Protein AF-A0A3M5PJE9-F1 (afdb_monomer_lite)

Sequence (101 aa):
MQVPGNSPPRGGRAALEAANY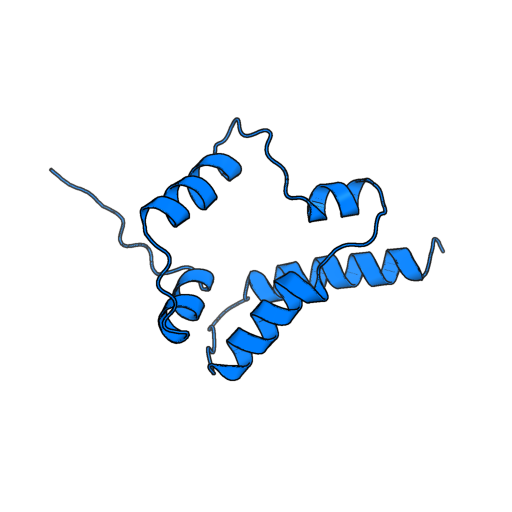PLYAKVSRRYYELPTAKASTLTASMMRDIERGAPTEVEQILGDMLVRRNALGVVSGDLSVLKFACTHVRAYEARRVRGPL

InterPro domains:
  IPR008927 6-phos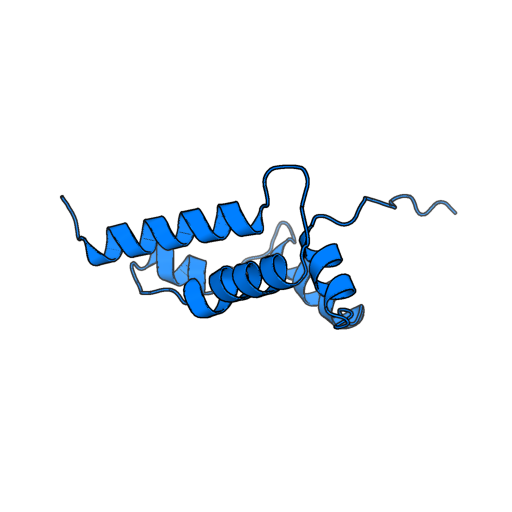phogluconate dehydrogenase-like, C-terminal domain superfamily [SSF48179] (14-93)
  IPR013328 6-phosphogluconate dehydrogenase, domain 2 [G3DSA:1.10.1040.10] (11-99)
  IPR013752 Ketopantoate reductase, C-terminal domain [PF08546] (17-73)

Organism: Pseudomonas viridiflava (NCBI:txid33069)

pLDDT: mean 77.59, std 18.77, range [32.5, 98.06]

Structure (mmCIF, N/CA/C/O backbone):
data_AF-A0A3M5PJE9-F1
#
_entry.id   AF-A0A3M5PJE9-F1
#
loop_
_atom_site.group_PDB
_atom_site.id
_atom_site.type_symbol
_atom_site.label_atom_id
_atom_site.label_alt_id
_atom_site.label_comp_id
_atom_site.label_asym_id
_atom_site.label_entity_id
_atom_site.label_seq_id
_atom_site.pdbx_PDB_ins_code
_atom_site.Cartn_x
_atom_site.Cartn_y
_atom_site.Cartn_z
_atom_site.occupancy
_atom_site.B_iso_or_equiv
_atom_site.auth_seq_id
_atom_site.auth_comp_id
_atom_site.auth_asym_id
_atom_site.auth_atom_id
_atom_site.pdbx_PDB_model_num
ATOM 1 N N . MET A 1 1 ? 39.169 3.764 -0.364 1.00 41.28 1 MET A N 1
ATOM 2 C CA . MET A 1 1 ? 37.863 4.349 0.010 1.00 41.28 1 MET A CA 1
ATOM 3 C C . MET A 1 1 ? 36.787 3.570 -0.736 1.00 41.28 1 MET A C 1
ATOM 5 O O . MET A 1 1 ? 36.563 3.817 -1.910 1.00 41.28 1 MET A O 1
ATOM 9 N N . GLN A 1 2 ? 36.246 2.528 -0.102 1.00 32.50 2 GLN A N 1
ATOM 10 C CA . GLN A 1 2 ? 35.295 1.589 -0.702 1.00 32.50 2 GLN A CA 1
ATOM 11 C C . GLN A 1 2 ? 33.871 2.085 -0.418 1.00 32.50 2 GLN A C 1
ATOM 13 O O . GLN A 1 2 ? 33.496 2.214 0.743 1.00 32.50 2 GLN A O 1
ATOM 18 N N . VAL A 1 3 ? 33.077 2.337 -1.456 1.00 42.47 3 VAL A N 1
ATOM 19 C CA . VAL A 1 3 ? 31.613 2.429 -1.351 1.00 42.47 3 VAL A CA 1
ATOM 20 C C . VAL A 1 3 ? 31.029 1.172 -1.998 1.00 42.47 3 VAL A C 1
ATOM 22 O O . VAL A 1 3 ? 30.984 1.096 -3.225 1.00 42.47 3 VAL A O 1
ATOM 25 N N . PRO A 1 4 ? 30.650 0.132 -1.233 1.00 44.19 4 PRO A N 1
ATOM 26 C CA . PRO A 1 4 ? 30.011 -1.041 -1.802 1.00 44.19 4 PRO A CA 1
ATOM 27 C C . PRO A 1 4 ? 28.492 -0.856 -1.801 1.00 44.19 4 PRO A C 1
ATOM 29 O O . PRO A 1 4 ? 27.917 -0.360 -0.834 1.00 44.19 4 PRO A O 1
ATOM 32 N N . GLY A 1 5 ? 27.833 -1.312 -2.866 1.00 35.62 5 GLY A N 1
ATOM 33 C CA . GLY A 1 5 ? 26.388 -1.531 -2.831 1.00 35.62 5 GLY A CA 1
ATOM 34 C C . GLY A 1 5 ? 25.643 -1.237 -4.123 1.00 35.62 5 GLY A C 1
ATOM 35 O O . GLY A 1 5 ? 24.608 -0.578 -4.079 1.00 35.62 5 GLY A O 1
ATOM 36 N N . ASN A 1 6 ? 26.110 -1.751 -5.263 1.00 44.72 6 ASN A N 1
ATOM 37 C CA . ASN A 1 6 ? 25.249 -1.896 -6.436 1.00 44.72 6 ASN A CA 1
ATOM 38 C C . ASN A 1 6 ? 24.271 -3.059 -6.181 1.00 44.72 6 ASN A C 1
ATOM 40 O O . ASN A 1 6 ? 24.502 -4.188 -6.606 1.00 44.72 6 ASN A O 1
ATOM 44 N N . SER A 1 7 ? 23.229 -2.813 -5.384 1.00 45.16 7 SER A N 1
ATOM 45 C CA . SER A 1 7 ? 22.093 -3.736 -5.292 1.00 45.16 7 SER A CA 1
ATOM 46 C C . SER A 1 7 ? 21.231 -3.575 -6.545 1.00 45.16 7 SER A C 1
ATOM 48 O O . SER A 1 7 ? 20.969 -2.433 -6.933 1.00 45.16 7 SER A O 1
ATOM 50 N N . PRO A 1 8 ? 20.753 -4.670 -7.165 1.00 40.06 8 PRO A N 1
ATOM 51 C CA . PRO A 1 8 ? 19.901 -4.574 -8.342 1.00 40.06 8 PRO A CA 1
ATOM 52 C C . PRO A 1 8 ? 18.628 -3.774 -8.013 1.00 40.06 8 PRO A C 1
ATOM 54 O O . PRO A 1 8 ? 18.143 -3.822 -6.873 1.00 40.06 8 PRO A O 1
ATOM 57 N N . PRO A 1 9 ? 18.073 -3.019 -8.979 1.00 44.81 9 PRO A N 1
ATOM 58 C CA . PRO A 1 9 ? 16.873 -2.232 -8.753 1.00 44.81 9 PRO A CA 1
ATOM 59 C C . PRO A 1 9 ? 15.718 -3.161 -8.371 1.00 44.81 9 PRO A C 1
ATOM 61 O O . PRO A 1 9 ? 15.181 -3.896 -9.196 1.00 44.81 9 PRO A O 1
ATOM 64 N N . ARG A 1 10 ? 15.304 -3.115 -7.098 1.00 52.47 10 ARG A N 1
ATOM 65 C CA . ARG A 1 10 ? 14.039 -3.718 -6.662 1.00 52.47 10 ARG A CA 1
ATOM 66 C C . ARG A 1 10 ? 12.924 -3.093 -7.506 1.00 52.47 10 ARG A C 1
ATOM 68 O O . ARG A 1 10 ? 12.899 -1.870 -7.663 1.00 52.47 10 ARG A O 1
ATOM 75 N N . GLY A 1 11 ? 12.041 -3.930 -8.057 1.00 50.28 11 GLY A N 1
ATOM 76 C CA . GLY A 1 11 ? 11.240 -3.689 -9.274 1.00 50.28 11 GLY A CA 1
ATOM 77 C C . GLY A 1 11 ? 10.409 -2.401 -9.405 1.00 50.28 11 GLY A C 1
ATOM 78 O O . GLY A 1 11 ? 9.862 -2.157 -10.473 1.00 50.28 11 GLY A O 1
ATOM 79 N N . GLY A 1 12 ? 10.330 -1.546 -8.381 1.00 54.59 12 GLY A N 1
ATOM 80 C CA . GLY A 1 12 ? 9.747 -0.206 -8.493 1.00 54.59 12 GLY A CA 1
ATOM 81 C C . GLY A 1 12 ? 10.595 0.778 -9.311 1.00 54.59 12 GLY A C 1
ATOM 82 O O . GLY A 1 12 ? 10.033 1.585 -10.044 1.00 54.59 12 GLY A O 1
ATOM 83 N N . ARG A 1 13 ? 11.936 0.709 -9.245 1.00 53.31 13 ARG A N 1
ATOM 84 C CA . ARG A 1 13 ? 12.812 1.634 -10.006 1.00 53.31 13 ARG A CA 1
ATOM 85 C C . ARG A 1 13 ? 12.787 1.353 -11.511 1.00 53.31 13 ARG A C 1
ATOM 87 O O . ARG A 1 13 ? 12.677 2.289 -12.294 1.00 53.31 13 ARG A O 1
ATOM 94 N N . ALA A 1 14 ? 12.781 0.074 -11.888 1.00 54.59 14 ALA A N 1
ATOM 95 C CA . ALA A 1 14 ? 12.758 -0.361 -13.285 1.00 54.59 14 ALA A CA 1
ATOM 96 C C . ALA A 1 14 ? 11.510 0.126 -14.050 1.00 54.59 14 ALA A C 1
ATOM 98 O O . ALA A 1 14 ? 11.599 0.476 -15.221 1.00 54.59 14 ALA A O 1
ATOM 99 N N . ALA A 1 15 ? 10.349 0.203 -13.387 1.00 55.50 15 ALA A N 1
ATOM 100 C CA . ALA A 1 15 ? 9.111 0.659 -14.022 1.00 55.50 15 ALA A CA 1
ATOM 101 C C . ALA A 1 15 ? 9.103 2.170 -14.334 1.00 55.50 15 ALA A C 1
ATOM 103 O O . ALA A 1 15 ? 8.499 2.589 -15.316 1.00 55.50 15 ALA A O 1
ATOM 104 N N . LEU A 1 16 ? 9.774 2.987 -13.517 1.00 57.38 16 LEU A N 1
ATOM 105 C CA . LEU A 1 16 ? 9.833 4.445 -13.686 1.00 57.38 16 LEU A CA 1
ATOM 106 C C . LEU A 1 16 ? 10.861 4.870 -14.740 1.00 57.38 16 LEU A C 1
ATOM 108 O O . LEU A 1 16 ? 10.601 5.791 -15.512 1.00 57.38 16 LEU A O 1
ATOM 112 N N . GLU A 1 17 ? 11.989 4.158 -14.815 1.00 58.03 17 GLU A N 1
ATOM 113 C CA . GLU A 1 17 ? 12.955 4.296 -15.913 1.00 58.03 17 GLU A CA 1
ATOM 114 C C . GLU A 1 17 ? 12.328 3.898 -17.255 1.00 58.03 17 GLU A C 1
ATOM 116 O O . GLU A 1 17 ? 12.440 4.649 -18.221 1.00 58.03 17 GLU A O 1
ATOM 121 N N . ALA A 1 18 ? 11.574 2.792 -17.300 1.00 57.00 18 ALA A N 1
ATOM 122 C CA . ALA A 1 18 ? 10.842 2.377 -18.500 1.00 57.00 18 ALA A CA 1
ATOM 123 C C . ALA A 1 18 ? 9.758 3.385 -18.936 1.00 57.00 18 ALA A C 1
ATOM 125 O O . ALA A 1 18 ? 9.449 3.483 -20.120 1.00 57.00 18 ALA A O 1
ATOM 126 N N . ALA A 1 19 ? 9.194 4.151 -17.995 1.00 59.38 19 ALA A N 1
ATOM 127 C CA . ALA A 1 19 ? 8.178 5.172 -18.258 1.00 59.38 19 ALA A CA 1
ATOM 128 C C . ALA A 1 19 ? 8.753 6.553 -18.629 1.00 59.38 19 ALA A C 1
ATOM 130 O O . ALA A 1 19 ? 7.984 7.494 -18.811 1.00 59.38 19 ALA A O 1
ATOM 131 N N . ASN A 1 20 ? 10.081 6.699 -18.706 1.00 56.06 20 ASN A N 1
ATOM 132 C CA . ASN A 1 20 ? 10.773 7.966 -18.970 1.00 56.06 20 ASN A CA 1
ATOM 133 C C . ASN A 1 20 ? 10.489 9.083 -17.933 1.00 56.06 20 ASN A C 1
ATOM 135 O O . ASN A 1 20 ? 10.606 10.271 -18.231 1.00 56.06 20 ASN A O 1
ATOM 139 N N . TYR A 1 21 ? 10.150 8.700 -16.695 1.00 61.34 21 TYR A N 1
ATOM 140 C CA . TYR A 1 21 ? 9.994 9.599 -15.545 1.00 61.34 21 TYR A CA 1
ATOM 141 C C . TYR A 1 21 ? 11.068 9.282 -14.493 1.00 61.34 21 TYR A C 1
ATOM 143 O O . TYR A 1 21 ? 10.766 8.652 -13.471 1.00 61.34 21 TYR A O 1
ATOM 151 N N . PRO A 1 22 ? 12.339 9.675 -14.710 1.00 61.47 22 PRO A N 1
ATOM 152 C CA . PRO A 1 22 ? 13.391 9.396 -13.744 1.00 61.47 22 PRO A CA 1
ATOM 153 C C . PRO A 1 22 ? 13.063 10.080 -12.412 1.00 61.47 22 PRO A C 1
ATOM 155 O O . PRO A 1 22 ? 12.850 11.293 -12.347 1.00 61.47 22 PRO A O 1
ATOM 158 N N . LEU A 1 23 ? 13.030 9.307 -11.323 1.00 63.22 23 LEU A N 1
ATOM 159 C CA . LEU A 1 23 ? 12.888 9.888 -9.991 1.00 63.22 23 LEU A CA 1
ATOM 160 C C . LEU A 1 23 ? 14.101 10.769 -9.70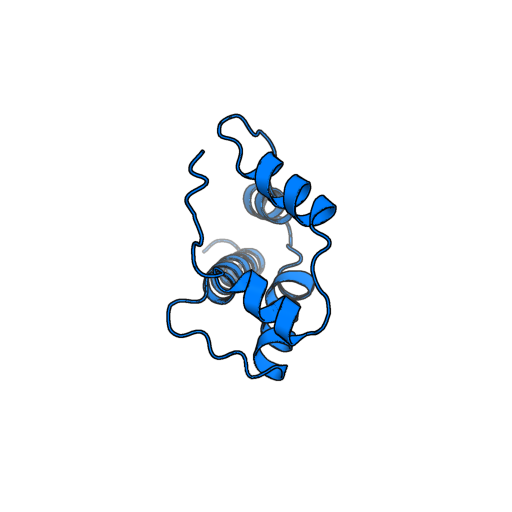7 1.00 63.22 23 LEU A C 1
ATOM 162 O O . LEU A 1 23 ? 15.234 10.291 -9.647 1.00 63.22 23 LEU A O 1
ATOM 166 N N . TYR A 1 24 ? 13.856 12.056 -9.480 1.00 63.62 24 TYR A N 1
ATOM 167 C CA . TYR A 1 24 ? 14.906 12.977 -9.078 1.00 63.62 24 TYR A CA 1
ATOM 168 C C . TYR A 1 24 ? 15.544 12.496 -7.765 1.00 63.62 24 TYR A C 1
ATOM 170 O O . TYR A 1 24 ? 14.851 12.307 -6.762 1.00 63.62 24 TYR A O 1
ATOM 178 N N . ALA A 1 25 ? 16.868 12.320 -7.746 1.00 60.12 25 ALA A N 1
ATOM 179 C CA . ALA A 1 25 ? 17.591 11.664 -6.649 1.00 60.12 25 ALA A CA 1
ATOM 180 C C . ALA A 1 25 ? 17.321 12.286 -5.260 1.00 60.12 25 ALA A C 1
ATOM 182 O O . ALA A 1 25 ? 17.259 11.593 -4.240 1.00 60.12 25 ALA A O 1
ATOM 183 N N . LYS A 1 26 ? 17.101 13.607 -5.212 1.00 56.62 26 LYS A N 1
ATOM 184 C CA . LYS A 1 26 ? 16.768 14.342 -3.980 1.00 56.62 26 LYS A CA 1
ATOM 185 C C . LYS A 1 26 ? 15.366 14.004 -3.450 1.00 56.62 26 LYS A C 1
ATOM 187 O O . LYS A 1 26 ? 15.167 13.987 -2.238 1.00 56.62 26 LYS A O 1
ATOM 192 N N . VAL A 1 27 ? 14.418 13.710 -4.343 1.00 61.25 27 VAL A N 1
ATOM 193 C CA . VAL A 1 27 ? 13.052 13.284 -3.999 1.00 61.25 27 VAL A CA 1
ATOM 194 C C . VAL A 1 27 ? 13.078 11.838 -3.513 1.00 61.25 27 VAL A C 1
ATOM 196 O O . VAL A 1 27 ? 12.559 11.558 -2.435 1.00 61.25 27 VAL A O 1
ATOM 199 N N . SER A 1 28 ? 13.776 10.937 -4.215 1.00 65.50 28 SER A N 1
ATOM 200 C CA . SER A 1 28 ? 13.889 9.541 -3.776 1.00 65.50 28 SER A CA 1
ATOM 201 C C . SER A 1 28 ? 14.500 9.426 -2.379 1.00 65.50 28 SER A C 1
ATOM 203 O O . SER A 1 28 ? 14.012 8.653 -1.563 1.00 65.50 28 SER A O 1
ATOM 205 N N . ARG A 1 29 ? 15.508 10.243 -2.050 1.00 64.62 29 ARG A N 1
ATOM 206 C CA . ARG A 1 29 ? 16.171 10.186 -0.743 1.00 64.62 29 ARG A CA 1
ATOM 207 C C . ARG A 1 29 ? 15.205 10.414 0.422 1.00 64.62 29 ARG A C 1
ATOM 209 O O . ARG A 1 29 ? 15.136 9.596 1.329 1.00 64.62 29 ARG A O 1
ATOM 216 N N . ARG A 1 30 ? 14.417 11.493 0.372 1.00 67.44 30 ARG A N 1
ATOM 217 C CA . ARG A 1 30 ? 13.456 11.825 1.438 1.00 67.44 30 ARG A CA 1
ATOM 218 C C . ARG A 1 30 ? 12.312 10.818 1.545 1.00 67.44 30 ARG A C 1
ATOM 220 O O . ARG A 1 30 ? 11.909 10.503 2.660 1.00 67.44 30 ARG A O 1
ATOM 227 N N . TYR A 1 31 ? 11.816 10.319 0.414 1.00 68.88 31 TYR A N 1
ATOM 228 C CA . TYR A 1 31 ? 10.718 9.350 0.387 1.00 68.88 31 TYR A CA 1
ATOM 229 C C . TYR A 1 31 ? 11.135 7.936 0.810 1.00 68.88 31 TYR A C 1
ATOM 231 O O . TYR A 1 31 ? 10.294 7.199 1.313 1.00 68.88 31 TYR A O 1
ATOM 239 N N . TYR A 1 32 ? 12.408 7.559 0.649 1.00 72.88 32 TYR A N 1
ATOM 240 C CA . TYR A 1 32 ? 12.917 6.276 1.139 1.00 72.88 32 TYR A CA 1
ATOM 241 C C . TYR A 1 32 ? 13.450 6.368 2.573 1.00 72.88 32 TYR A C 1
ATOM 243 O O . TYR A 1 32 ? 13.019 5.595 3.415 1.00 72.88 32 TYR A O 1
ATOM 251 N N . GLU A 1 33 ? 14.349 7.306 2.886 1.00 77.88 33 GLU A N 1
ATOM 252 C CA . GLU A 1 33 ? 15.089 7.287 4.159 1.00 77.88 33 GLU A CA 1
ATOM 253 C C . GLU A 1 33 ? 14.208 7.580 5.383 1.00 77.88 33 GLU A C 1
ATOM 255 O O . GLU A 1 33 ? 14.385 6.953 6.426 1.00 77.88 33 GLU A O 1
ATOM 260 N N . LEU A 1 34 ? 13.252 8.512 5.276 1.00 80.69 34 LEU A N 1
ATOM 261 C CA . LEU A 1 34 ? 12.444 8.929 6.428 1.00 80.69 34 LEU A CA 1
ATOM 262 C C . LEU A 1 34 ? 11.432 7.861 6.868 1.00 80.69 34 LEU A C 1
ATOM 264 O O . LEU A 1 34 ? 11.368 7.587 8.067 1.00 80.69 34 LEU A O 1
ATOM 268 N N . PRO A 1 35 ? 10.655 7.221 5.971 1.00 79.31 35 PRO A N 1
ATOM 269 C CA . PRO A 1 35 ? 9.692 6.204 6.389 1.00 79.31 35 PRO A CA 1
ATOM 270 C C . PRO A 1 35 ? 10.348 4.882 6.802 1.00 79.31 35 PRO A C 1
ATOM 272 O O . PRO A 1 35 ? 9.774 4.150 7.598 1.00 79.31 35 PRO A O 1
ATOM 275 N N . THR A 1 36 ? 11.545 4.562 6.293 1.00 82.12 36 THR A N 1
ATOM 276 C CA . THR A 1 36 ? 12.228 3.295 6.619 1.00 82.12 36 THR A CA 1
ATOM 277 C C . THR A 1 36 ? 13.225 3.405 7.772 1.00 82.12 36 THR A C 1
ATOM 279 O O . THR A 1 36 ? 13.863 2.411 8.121 1.00 82.12 36 THR A O 1
ATOM 282 N N . ALA A 1 37 ? 13.419 4.593 8.353 1.00 86.25 37 ALA A N 1
ATOM 283 C CA . ALA A 1 37 ? 14.270 4.757 9.527 1.00 86.25 37 ALA A CA 1
ATOM 284 C C . ALA A 1 37 ? 13.695 3.975 10.721 1.00 86.25 37 ALA A C 1
ATOM 286 O O . ALA A 1 37 ? 12.496 4.014 10.976 1.00 86.25 37 ALA A O 1
ATOM 287 N N . LYS A 1 38 ? 14.552 3.300 11.499 1.00 81.19 38 LYS A N 1
ATOM 288 C CA . LYS A 1 38 ? 14.132 2.417 12.610 1.00 81.19 38 LYS A CA 1
ATOM 289 C C . LYS A 1 38 ? 13.256 3.113 13.664 1.00 81.19 38 LYS A C 1
ATOM 291 O O . LYS A 1 38 ? 12.416 2.466 14.274 1.00 81.19 38 LYS A O 1
ATOM 296 N N . ALA A 1 39 ? 13.467 4.409 13.883 1.00 83.94 39 ALA A N 1
ATOM 297 C CA . ALA A 1 39 ? 12.703 5.224 14.830 1.00 83.94 39 ALA A CA 1
ATOM 298 C C . ALA A 1 39 ? 11.579 6.038 14.157 1.00 83.94 39 ALA A C 1
ATOM 300 O O . ALA A 1 39 ? 11.057 6.974 14.758 1.00 83.94 39 ALA A O 1
ATOM 301 N N . SER A 1 40 ? 11.243 5.741 12.898 1.00 82.94 40 SER A N 1
ATOM 302 C CA . SER A 1 40 ? 10.207 6.476 12.182 1.00 82.94 40 SER A CA 1
ATOM 303 C C . SER A 1 40 ? 8.835 6.169 12.764 1.00 82.94 40 SER A C 1
ATOM 305 O O . SER A 1 40 ? 8.433 5.015 12.874 1.00 82.94 40 SER A O 1
ATOM 307 N N . THR A 1 41 ? 8.102 7.222 13.103 1.00 84.94 41 THR A N 1
ATOM 308 C CA . THR A 1 41 ? 6.686 7.153 13.483 1.00 84.94 41 THR A CA 1
ATOM 309 C C . THR A 1 41 ? 5.764 7.400 12.288 1.00 84.94 41 THR A C 1
ATOM 311 O O . THR A 1 41 ? 4.543 7.455 12.434 1.00 84.94 41 THR A O 1
ATOM 314 N N . LEU A 1 42 ? 6.335 7.576 11.091 1.00 86.19 42 LEU A N 1
ATOM 315 C CA . LEU A 1 42 ? 5.567 7.814 9.880 1.00 86.19 42 LEU A CA 1
ATOM 316 C C . LEU A 1 42 ? 4.862 6.530 9.453 1.00 86.19 42 LEU A C 1
ATOM 318 O O . LEU A 1 42 ? 5.483 5.494 9.241 1.00 86.19 42 LEU A O 1
ATOM 322 N N . THR A 1 43 ? 3.556 6.640 9.249 1.00 87.38 43 THR A N 1
ATOM 323 C CA . THR A 1 43 ? 2.733 5.577 8.675 1.00 87.38 43 THR A CA 1
ATOM 324 C C . THR A 1 43 ? 2.094 6.062 7.376 1.00 87.38 43 THR A C 1
ATOM 326 O O . THR A 1 43 ? 1.815 7.258 7.203 1.00 87.38 43 THR A O 1
ATOM 329 N N . ALA A 1 44 ? 1.887 5.144 6.436 1.00 88.25 44 ALA A N 1
ATOM 330 C CA . ALA A 1 44 ? 1.206 5.444 5.183 1.00 88.25 44 ALA A CA 1
ATOM 331 C C . ALA A 1 44 ? -0.255 5.844 5.454 1.00 88.25 44 ALA A C 1
ATOM 333 O O . ALA A 1 44 ? -0.884 5.317 6.370 1.00 88.25 44 ALA A O 1
ATOM 334 N N . SER A 1 45 ? -0.819 6.750 4.649 1.00 92.38 45 SER A N 1
ATOM 335 C CA . SER A 1 45 ? -2.234 7.142 4.773 1.00 92.38 45 SER A CA 1
ATOM 336 C C . SER A 1 45 ? -3.167 5.935 4.701 1.00 92.38 45 SER A C 1
ATOM 338 O O . SER A 1 45 ? -3.915 5.708 5.644 1.00 92.38 45 SER A O 1
ATOM 340 N N . MET A 1 46 ? -3.008 5.094 3.673 1.00 95.50 46 MET A N 1
ATOM 341 C CA . MET A 1 46 ? -3.806 3.874 3.515 1.00 95.50 46 MET A CA 1
ATOM 342 C C . MET A 1 46 ? -3.643 2.882 4.676 1.00 95.50 46 MET A C 1
ATOM 344 O O . MET A 1 46 ? -4.566 2.125 4.942 1.00 95.50 46 MET A O 1
ATOM 348 N N . MET A 1 47 ? -2.510 2.879 5.396 1.00 95.00 47 MET A N 1
ATOM 349 C CA . MET A 1 47 ? -2.373 2.046 6.600 1.00 95.00 47 MET A CA 1
ATOM 350 C C . MET A 1 47 ? -3.277 2.564 7.723 1.00 95.00 47 MET A C 1
ATOM 352 O O . MET A 1 47 ? -4.006 1.782 8.322 1.00 95.00 47 MET A O 1
ATOM 356 N N . ARG A 1 48 ? -3.309 3.884 7.952 1.00 94.94 48 ARG A N 1
ATOM 357 C CA . ARG A 1 48 ? -4.242 4.484 8.923 1.00 94.94 48 ARG A CA 1
ATOM 358 C C . ARG A 1 48 ? -5.698 4.256 8.532 1.00 94.94 48 ARG A C 1
ATOM 360 O O . ARG A 1 48 ? -6.536 4.070 9.408 1.00 94.94 48 ARG A O 1
ATOM 367 N N . ASP A 1 49 ? -6.002 4.280 7.234 1.00 96.81 49 ASP A N 1
ATOM 368 C CA . ASP A 1 49 ? -7.337 3.960 6.723 1.00 96.81 49 ASP A CA 1
ATOM 369 C C . ASP A 1 49 ? -7.718 2.512 7.033 1.00 96.81 49 ASP A C 1
ATOM 371 O O . ASP A 1 49 ? -8.793 2.268 7.583 1.00 96.81 49 ASP A O 1
ATOM 375 N N . ILE A 1 50 ? -6.800 1.571 6.794 1.00 96.56 50 ILE A N 1
ATOM 376 C CA . ILE A 1 50 ? -6.983 0.161 7.143 1.00 96.56 50 ILE A CA 1
ATOM 377 C C . ILE A 1 50 ? -7.254 -0.003 8.641 1.00 96.56 50 ILE A C 1
ATOM 379 O O . ILE A 1 50 ? -8.254 -0.621 9.010 1.00 96.56 50 ILE A O 1
ATOM 383 N N . GLU A 1 51 ? -6.412 0.589 9.491 1.00 95.81 51 GLU A N 1
ATOM 384 C CA . GLU A 1 51 ? -6.506 0.498 10.954 1.00 95.81 51 GLU A CA 1
ATOM 385 C C . GLU A 1 51 ? -7.827 1.050 11.506 1.00 95.81 51 GLU A C 1
ATOM 387 O O . GLU A 1 51 ? -8.360 0.507 12.472 1.00 95.81 51 GLU A O 1
ATOM 392 N N . ARG A 1 52 ? -8.391 2.094 10.882 1.00 95.81 52 ARG A N 1
ATOM 393 C CA . ARG A 1 52 ? -9.661 2.709 11.307 1.00 95.81 52 ARG A CA 1
ATOM 394 C C . ARG A 1 52 ? -10.902 2.176 10.585 1.00 95.81 52 ARG A C 1
ATOM 396 O O . ARG A 1 52 ? -11.995 2.683 10.824 1.00 95.81 52 ARG A O 1
ATOM 403 N N . GLY A 1 53 ? -10.757 1.203 9.684 1.00 95.75 53 GLY A N 1
ATOM 404 C CA . GLY A 1 53 ? -11.887 0.665 8.915 1.00 95.75 53 GLY A CA 1
ATOM 405 C C . GLY A 1 53 ? -12.418 1.597 7.812 1.00 95.75 53 GLY A C 1
ATOM 406 O O . GLY A 1 53 ? -13.571 1.455 7.404 1.00 95.75 53 GLY A O 1
ATOM 407 N N . ALA A 1 54 ? -11.622 2.563 7.345 1.00 97.31 54 ALA A N 1
ATOM 408 C CA . ALA A 1 54 ? -12.019 3.531 6.323 1.00 97.31 54 ALA A CA 1
ATOM 409 C C . ALA A 1 54 ? -11.720 3.047 4.886 1.00 97.31 54 ALA A C 1
ATOM 411 O O . ALA A 1 54 ? -10.834 2.222 4.681 1.00 97.31 54 ALA A O 1
ATOM 412 N N . PRO A 1 55 ? -12.423 3.578 3.867 1.00 97.75 55 PRO A N 1
ATOM 413 C CA . PRO A 1 55 ? -12.035 3.385 2.471 1.00 97.75 55 PRO A CA 1
ATOM 414 C C . PRO A 1 55 ? -10.593 3.840 2.199 1.00 97.75 55 PRO A C 1
ATOM 416 O O . PRO A 1 55 ? -10.129 4.827 2.766 1.00 97.75 55 PRO A O 1
ATOM 419 N N . THR A 1 56 ? -9.925 3.149 1.283 1.00 98.06 56 THR A N 1
ATOM 420 C CA . THR A 1 56 ? -8.564 3.418 0.808 1.00 98.06 56 THR A CA 1
ATOM 421 C C . THR A 1 56 ? -8.561 3.874 -0.652 1.00 98.06 56 THR A C 1
ATOM 423 O O . THR A 1 56 ? -9.513 3.660 -1.402 1.00 98.06 56 THR A O 1
ATOM 426 N N . GLU A 1 57 ? -7.442 4.451 -1.089 1.00 97.25 57 GLU A N 1
ATOM 427 C CA . GLU A 1 57 ? -7.203 4.874 -2.479 1.00 97.25 57 GLU A CA 1
ATOM 428 C C . GLU A 1 57 ? -6.467 3.796 -3.302 1.00 97.25 57 GLU A C 1
ATOM 430 O O . GLU A 1 57 ? -5.631 4.091 -4.162 1.00 97.25 57 GLU A O 1
ATOM 435 N N . VAL A 1 58 ? -6.724 2.513 -3.012 1.00 97.62 58 VAL A N 1
ATOM 436 C CA . VAL A 1 58 ? -5.976 1.389 -3.601 1.00 97.62 58 VAL A CA 1
ATOM 437 C C . V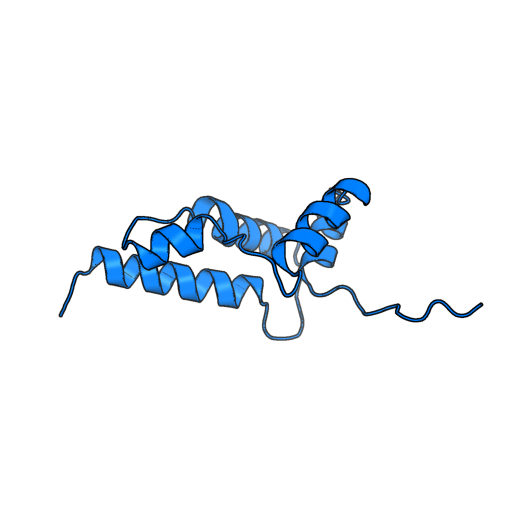AL A 1 58 ? -6.022 1.368 -5.124 1.00 97.62 58 VAL A C 1
ATOM 439 O O . VAL A 1 58 ? -5.006 1.064 -5.750 1.00 97.62 58 VAL A O 1
ATOM 442 N N . GLU A 1 59 ? -7.162 1.704 -5.724 1.00 97.44 59 GLU A N 1
ATOM 443 C CA . GLU A 1 59 ? -7.328 1.670 -7.178 1.00 97.44 59 GLU A CA 1
ATOM 444 C C . GLU A 1 59 ? -6.598 2.829 -7.854 1.00 97.44 59 GLU A C 1
ATOM 446 O O . GLU A 1 59 ? -5.910 2.632 -8.854 1.00 97.44 59 GLU A O 1
ATOM 451 N N . GLN A 1 60 ? -6.683 4.019 -7.264 1.00 96.38 60 GLN A N 1
ATOM 452 C CA . GLN A 1 60 ? -6.087 5.245 -7.781 1.00 96.38 60 GLN A CA 1
ATOM 453 C C . GLN A 1 60 ? -4.560 5.234 -7.670 1.00 96.38 60 GLN A C 1
ATOM 455 O O . GLN A 1 60 ? -3.889 5.830 -8.507 1.00 96.38 60 GLN A O 1
ATOM 460 N N . ILE A 1 61 ? -4.005 4.564 -6.652 1.00 94.50 61 ILE A N 1
ATOM 461 C CA . ILE A 1 61 ? -2.557 4.516 -6.416 1.00 94.50 61 ILE A CA 1
ATOM 462 C C . ILE A 1 61 ? -1.971 3.188 -6.907 1.00 94.50 61 ILE A C 1
ATOM 464 O O . ILE A 1 61 ? -1.247 3.149 -7.899 1.00 94.50 61 ILE A O 1
ATOM 468 N N . LEU A 1 62 ? -2.250 2.078 -6.218 1.00 94.69 62 LEU A N 1
ATOM 469 C CA . LEU A 1 62 ? -1.594 0.794 -6.503 1.00 94.69 62 LEU A CA 1
ATOM 470 C C . LEU A 1 62 ? -2.155 0.130 -7.766 1.00 94.69 62 LEU A C 1
ATOM 472 O O . LEU A 1 62 ? -1.401 -0.482 -8.526 1.00 94.69 62 LEU A O 1
ATOM 476 N N . GLY A 1 63 ? -3.465 0.253 -7.986 1.00 95.00 63 GLY A N 1
ATOM 477 C CA . GLY A 1 63 ? -4.152 -0.230 -9.180 1.00 95.00 63 GLY A CA 1
ATOM 478 C C . GLY A 1 63 ? -3.637 0.463 -10.438 1.00 95.00 63 GLY A C 1
ATOM 479 O O . GLY A 1 63 ? -3.182 -0.214 -11.360 1.00 95.00 63 GLY A O 1
ATOM 480 N N . ASP A 1 64 ? -3.610 1.795 -10.441 1.00 94.69 64 ASP A N 1
ATOM 481 C CA . ASP A 1 64 ? -3.065 2.595 -11.543 1.00 94.69 64 ASP A CA 1
ATOM 482 C C . ASP A 1 64 ? -1.588 2.264 -11.826 1.00 94.69 64 ASP A C 1
ATOM 484 O O . ASP A 1 64 ? -1.210 2.010 -12.972 1.00 94.69 64 ASP A O 1
ATOM 488 N N . MET A 1 65 ? -0.751 2.140 -10.787 1.00 90.69 65 MET A N 1
ATOM 489 C CA . MET A 1 65 ? 0.646 1.713 -10.952 1.00 90.69 65 MET A CA 1
ATOM 490 C C . MET A 1 65 ? 0.767 0.339 -11.628 1.00 90.69 65 MET A C 1
ATOM 492 O O . MET A 1 65 ? 1.649 0.140 -12.467 1.00 90.69 65 MET A O 1
ATOM 496 N N . LEU A 1 66 ? -0.108 -0.617 -11.295 1.00 90.69 66 LEU A N 1
ATOM 497 C CA . LEU A 1 66 ? -0.135 -1.928 -11.948 1.00 90.69 66 LEU A CA 1
ATOM 498 C C . LEU A 1 66 ? -0.571 -1.839 -13.411 1.00 90.69 66 LEU A C 1
ATOM 500 O O . LEU A 1 66 ? 0.038 -2.503 -14.251 1.00 90.69 66 LEU A O 1
ATOM 504 N N . VAL A 1 67 ? -1.590 -1.032 -13.718 1.00 91.56 67 VAL A N 1
ATOM 505 C CA . VAL A 1 67 ? -2.063 -0.807 -15.094 1.00 91.56 67 VAL A CA 1
ATOM 506 C C . VAL A 1 67 ? -0.929 -0.246 -15.949 1.00 91.56 67 VAL A C 1
ATOM 508 O O . VAL A 1 67 ? -0.600 -0.828 -16.984 1.00 91.56 67 VAL A O 1
ATOM 511 N N . ARG A 1 68 ? -0.260 0.812 -15.479 1.00 88.25 68 ARG A N 1
ATOM 512 C CA . ARG A 1 68 ? 0.870 1.432 -16.189 1.00 88.25 68 ARG A CA 1
ATOM 513 C C . ARG A 1 68 ? 2.045 0.474 -16.354 1.00 88.25 68 ARG A C 1
ATOM 515 O O . ARG A 1 68 ? 2.589 0.361 -17.447 1.00 88.25 68 ARG A O 1
ATOM 522 N N . ARG A 1 69 ? 2.408 -0.269 -15.302 1.00 85.12 69 ARG A N 1
ATOM 523 C CA . ARG A 1 69 ? 3.469 -1.289 -15.373 1.00 85.12 69 ARG A CA 1
ATOM 524 C C . ARG A 1 69 ? 3.170 -2.336 -16.448 1.00 85.12 69 ARG A C 1
ATOM 526 O O . ARG A 1 69 ? 4.063 -2.698 -17.207 1.00 85.12 69 ARG A O 1
ATOM 533 N N . ASN A 1 70 ? 1.933 -2.833 -16.496 1.00 85.81 70 ASN A N 1
ATOM 534 C CA . ASN A 1 70 ? 1.528 -3.838 -17.476 1.00 85.81 70 ASN A CA 1
ATOM 535 C C . ASN A 1 70 ? 1.556 -3.272 -18.904 1.00 85.81 70 ASN A C 1
ATOM 537 O O . ASN A 1 70 ? 2.031 -3.956 -19.805 1.00 85.81 70 ASN A O 1
ATOM 541 N N . ALA A 1 71 ? 1.110 -2.027 -19.102 1.00 86.38 71 ALA A N 1
ATOM 542 C CA . ALA A 1 71 ? 1.158 -1.353 -20.402 1.00 86.38 71 ALA A CA 1
ATOM 543 C C . ALA A 1 71 ? 2.595 -1.173 -20.929 1.00 86.38 71 ALA A C 1
ATOM 545 O O . ALA A 1 71 ? 2.819 -1.231 -22.133 1.00 86.38 71 ALA A O 1
ATOM 546 N N . LEU A 1 72 ? 3.573 -1.014 -20.032 1.00 84.38 72 LEU A N 1
ATOM 547 C CA . LEU A 1 72 ? 4.997 -0.916 -20.372 1.00 84.38 72 LEU A CA 1
ATOM 548 C C . LEU A 1 72 ? 5.664 -2.277 -20.644 1.00 84.38 72 LEU A C 1
ATOM 550 O O . LEU A 1 72 ? 6.869 -2.327 -20.873 1.00 84.38 72 LEU A O 1
ATOM 554 N N . GLY A 1 73 ? 4.924 -3.390 -20.570 1.00 80.50 73 GLY A N 1
ATOM 555 C CA . GLY A 1 73 ? 5.483 -4.727 -20.787 1.00 80.50 73 GLY A CA 1
ATOM 556 C C . GLY A 1 73 ? 6.548 -5.124 -19.759 1.00 80.50 73 GLY A C 1
ATOM 557 O O . GLY A 1 73 ? 7.354 -6.013 -20.022 1.00 80.50 73 GLY A O 1
ATOM 558 N N . VAL A 1 74 ? 6.575 -4.475 -18.587 1.00 74.19 74 VAL A N 1
ATOM 559 C CA . VAL A 1 74 ? 7.563 -4.760 -17.539 1.00 74.19 74 VAL A CA 1
ATOM 560 C C . VAL A 1 74 ? 7.217 -6.098 -16.886 1.00 74.19 74 VAL A C 1
ATOM 562 O O . VAL A 1 74 ? 6.444 -6.175 -15.927 1.00 74.19 74 VAL A O 1
ATOM 565 N N . VAL A 1 75 ? 7.798 -7.169 -17.423 1.00 66.44 75 VAL A N 1
ATOM 566 C CA . VAL A 1 75 ? 7.744 -8.512 -16.846 1.00 66.44 75 VAL A CA 1
ATOM 567 C C . VAL A 1 75 ? 8.781 -8.582 -15.732 1.00 66.44 75 VAL A C 1
ATOM 569 O O . VAL A 1 75 ? 9.979 -8.696 -15.975 1.00 66.44 75 VAL A O 1
ATOM 572 N N . SER A 1 76 ? 8.335 -8.481 -14.482 1.00 61.66 76 SER A N 1
ATOM 573 C CA . SER A 1 76 ? 9.192 -8.828 -13.347 1.00 61.66 76 SER A CA 1
ATOM 574 C C . SER A 1 76 ? 9.208 -10.350 -13.215 1.00 61.66 76 SER A C 1
ATOM 576 O O . SER A 1 76 ? 8.166 -10.939 -12.928 1.00 61.66 76 SER A O 1
ATOM 578 N N . GLY A 1 77 ? 10.364 -10.983 -13.426 1.00 59.34 77 GLY A N 1
ATOM 579 C CA . GLY A 1 77 ? 10.623 -12.283 -12.807 1.00 59.34 77 GLY A CA 1
ATOM 580 C C . GLY A 1 77 ? 10.500 -12.118 -11.288 1.00 59.34 77 GLY A C 1
ATOM 581 O O . GLY A 1 77 ? 10.963 -11.110 -10.757 1.00 59.34 77 GLY A O 1
ATOM 582 N N . ASP A 1 78 ? 9.829 -13.059 -10.626 1.00 59.12 78 ASP A N 1
ATOM 583 C CA . ASP A 1 78 ? 9.499 -13.096 -9.188 1.00 59.12 78 ASP A CA 1
ATOM 584 C C . ASP A 1 78 ? 8.263 -12.303 -8.699 1.00 59.12 78 ASP A C 1
ATOM 586 O O . ASP A 1 78 ? 7.619 -11.514 -9.398 1.00 59.12 78 ASP A O 1
ATOM 590 N N . LEU A 1 79 ? 7.900 -12.580 -7.437 1.00 62.59 79 LEU A N 1
ATOM 591 C CA . LEU A 1 79 ? 6.769 -12.019 -6.692 1.00 62.59 79 LEU A CA 1
ATOM 592 C C . LEU A 1 79 ? 6.850 -10.484 -6.639 1.00 62.59 79 LEU A C 1
ATOM 594 O O . LEU A 1 79 ? 7.578 -9.886 -5.847 1.00 62.59 79 LEU A O 1
ATOM 598 N N . SER A 1 80 ? 6.062 -9.820 -7.485 1.00 84.38 80 SER A N 1
ATOM 599 C CA . SER A 1 80 ? 5.985 -8.360 -7.502 1.00 84.38 80 SER A CA 1
ATOM 600 C C . SER A 1 80 ? 5.394 -7.824 -6.193 1.00 84.38 80 SER A C 1
ATOM 602 O O . SER A 1 80 ? 4.197 -7.975 -5.944 1.00 84.38 80 SER A O 1
ATOM 604 N N . VAL A 1 81 ? 6.214 -7.120 -5.402 1.00 86.94 81 VAL A N 1
ATOM 605 C CA . VAL A 1 81 ? 5.791 -6.427 -4.167 1.00 86.94 81 VAL A CA 1
ATOM 606 C C . VAL A 1 81 ? 4.585 -5.517 -4.418 1.00 86.94 81 VAL A C 1
ATOM 608 O O . VAL A 1 81 ? 3.662 -5.492 -3.612 1.00 86.94 81 VAL A O 1
ATOM 611 N N . LEU A 1 82 ? 4.543 -4.829 -5.565 1.00 88.56 82 LEU A N 1
ATOM 612 C CA . LEU A 1 82 ? 3.408 -3.991 -5.958 1.00 88.56 82 LEU A CA 1
ATOM 613 C C . LEU A 1 82 ? 2.118 -4.811 -6.124 1.00 88.56 82 LEU A C 1
ATOM 615 O O . LEU A 1 82 ? 1.076 -4.441 -5.588 1.00 88.56 82 LEU A O 1
ATOM 619 N N . LYS A 1 83 ? 2.186 -5.945 -6.837 1.00 91.00 83 LYS A N 1
ATOM 620 C CA . LYS A 1 83 ? 1.029 -6.836 -7.026 1.00 91.00 83 LYS A CA 1
ATOM 621 C C . LYS A 1 83 ? 0.565 -7.421 -5.693 1.00 91.00 83 LYS A C 1
ATOM 623 O O . LYS A 1 83 ? -0.638 -7.502 -5.450 1.00 91.00 83 LYS A O 1
ATOM 628 N N . PHE A 1 84 ? 1.512 -7.794 -4.838 1.00 92.94 84 PHE A N 1
ATOM 629 C CA . PHE A 1 84 ? 1.236 -8.326 -3.511 1.00 92.94 84 PHE A CA 1
ATOM 630 C C . PHE A 1 84 ? 0.524 -7.284 -2.637 1.00 92.94 84 PHE A C 1
ATOM 632 O O . PHE A 1 84 ? -0.591 -7.528 -2.183 1.00 92.94 84 PHE A O 1
ATOM 639 N N . ALA A 1 85 ? 1.098 -6.086 -2.497 1.00 93.88 85 ALA A N 1
ATOM 640 C CA . ALA A 1 85 ? 0.505 -4.992 -1.731 1.00 93.88 85 ALA A CA 1
ATOM 641 C C . ALA A 1 85 ? -0.899 -4.622 -2.238 1.00 93.88 85 ALA A C 1
ATOM 643 O O . ALA A 1 85 ? -1.836 -4.555 -1.448 1.00 93.88 85 ALA A O 1
ATOM 644 N N . CYS A 1 86 ? -1.072 -4.462 -3.556 1.00 95.81 86 CYS A N 1
ATOM 645 C CA . CYS A 1 86 ? -2.376 -4.153 -4.149 1.00 95.81 86 CYS A CA 1
ATOM 646 C C . CYS A 1 86 ? -3.423 -5.230 -3.827 1.00 95.81 86 CYS A C 1
ATOM 648 O O . CYS A 1 86 ? -4.537 -4.908 -3.424 1.00 95.81 86 CYS A O 1
ATOM 650 N N . THR A 1 87 ? -3.052 -6.511 -3.937 1.00 96.00 87 THR A N 1
ATOM 651 C CA . THR A 1 87 ? -3.943 -7.634 -3.601 1.00 96.00 87 THR A CA 1
ATOM 652 C C . THR A 1 87 ? -4.406 -7.572 -2.147 1.00 96.00 87 THR A C 1
ATOM 654 O O . THR A 1 87 ? -5.594 -7.737 -1.877 1.00 96.00 87 THR A O 1
ATOM 657 N N . HIS A 1 88 ? -3.497 -7.295 -1.211 1.00 96.75 88 HIS A N 1
ATOM 658 C CA . HIS A 1 88 ? -3.835 -7.200 0.208 1.00 96.75 88 HIS A CA 1
ATOM 659 C C . HIS A 1 88 ? -4.807 -6.057 0.509 1.00 96.75 88 HIS A C 1
ATOM 661 O O . HIS A 1 88 ? -5.793 -6.269 1.215 1.00 96.75 88 HIS A O 1
ATOM 667 N N . VAL A 1 89 ? -4.574 -4.869 -0.054 1.00 97.50 89 VAL A N 1
ATOM 668 C CA . VAL A 1 89 ? -5.455 -3.720 0.193 1.00 97.50 89 VAL A CA 1
ATOM 669 C C . VAL A 1 89 ? -6.819 -3.907 -0.491 1.00 97.50 89 VAL A C 1
ATOM 671 O O . VAL A 1 89 ? -7.848 -3.621 0.113 1.00 97.50 89 VAL A O 1
ATOM 674 N N . ARG A 1 90 ? -6.876 -4.511 -1.687 1.00 97.69 90 ARG A N 1
ATOM 675 C CA . ARG A 1 90 ? -8.152 -4.898 -2.326 1.00 97.69 90 ARG A CA 1
ATOM 676 C C . ARG A 1 90 ? -8.930 -5.932 -1.513 1.00 97.69 90 ARG A C 1
ATOM 678 O O . ARG A 1 90 ? -10.151 -5.851 -1.416 1.00 97.69 90 ARG A O 1
ATOM 685 N N . ALA A 1 91 ? -8.241 -6.901 -0.910 1.00 97.62 91 ALA A N 1
ATOM 686 C CA . ALA A 1 91 ? -8.877 -7.880 -0.033 1.00 97.62 91 ALA A CA 1
ATOM 687 C C . ALA A 1 91 ? -9.445 -7.225 1.236 1.00 97.62 91 ALA A C 1
ATOM 689 O O . ALA A 1 91 ? -10.521 -7.612 1.695 1.00 97.62 91 ALA A O 1
ATOM 690 N N . TYR A 1 92 ? -8.745 -6.227 1.783 1.00 97.19 92 TYR A N 1
ATOM 691 C CA . TYR A 1 92 ? -9.266 -5.382 2.853 1.00 97.19 92 TYR A CA 1
ATOM 692 C C . TYR A 1 92 ? -10.542 -4.645 2.417 1.00 97.19 92 TYR A C 1
ATOM 694 O O .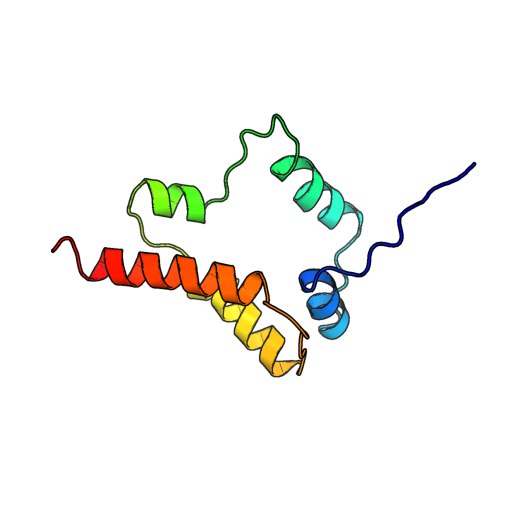 TYR A 1 92 ? -11.559 -4.781 3.094 1.00 97.19 92 TYR A O 1
ATOM 702 N N . GLU A 1 93 ? -10.539 -3.960 1.267 1.00 97.75 93 GLU A N 1
ATOM 703 C CA . GLU A 1 93 ? -11.721 -3.254 0.745 1.00 97.75 93 GLU A CA 1
ATOM 704 C C . GLU A 1 93 ? -12.920 -4.188 0.569 1.00 97.75 93 GLU A C 1
ATOM 706 O O . GLU A 1 93 ? -14.026 -3.888 1.019 1.00 97.75 93 GLU A O 1
ATOM 711 N N . ALA A 1 94 ? -12.694 -5.367 -0.017 1.00 96.81 94 ALA A N 1
ATOM 712 C CA . ALA A 1 94 ? -13.741 -6.365 -0.204 1.00 96.81 94 ALA A CA 1
ATOM 713 C C . ALA A 1 94 ? -14.347 -6.818 1.135 1.00 96.81 94 ALA A C 1
ATOM 715 O O . ALA A 1 94 ? -15.564 -6.956 1.252 1.00 96.81 94 ALA A O 1
ATOM 716 N N . ARG A 1 95 ? -13.515 -7.022 2.167 1.00 96.00 95 ARG A N 1
ATOM 717 C CA . ARG A 1 95 ? -13.991 -7.362 3.518 1.00 96.00 95 ARG A CA 1
ATOM 718 C C . ARG A 1 95 ? -14.736 -6.200 4.171 1.00 96.00 95 ARG A C 1
ATOM 720 O O . ARG A 1 95 ? -15.771 -6.436 4.784 1.00 96.00 95 ARG A O 1
ATOM 727 N N . ARG A 1 96 ? -14.239 -4.972 4.018 1.00 95.44 96 ARG A N 1
ATOM 728 C CA . ARG A 1 96 ? -14.855 -3.752 4.556 1.00 95.44 96 ARG A CA 1
ATOM 729 C C . ARG A 1 96 ? -16.260 -3.539 3.990 1.00 95.44 96 ARG A C 1
ATOM 731 O O . ARG A 1 96 ? -17.175 -3.256 4.751 1.00 95.44 96 ARG A O 1
ATOM 738 N N . VAL A 1 97 ? -16.434 -3.714 2.677 1.00 95.50 97 VAL A N 1
ATOM 739 C CA . VAL A 1 97 ? -17.734 -3.570 1.993 1.00 95.50 97 VAL A CA 1
ATOM 740 C C . VAL A 1 97 ? -18.695 -4.701 2.351 1.00 95.50 97 VAL A C 1
ATOM 742 O O . VAL A 1 97 ? -19.882 -4.453 2.535 1.00 95.50 97 VAL A O 1
ATOM 745 N N . ARG A 1 98 ? -18.196 -5.937 2.470 1.00 94.56 98 ARG A N 1
ATOM 746 C CA . ARG A 1 98 ? -19.024 -7.088 2.852 1.00 94.56 98 ARG A CA 1
ATOM 747 C C . ARG A 1 98 ? -19.607 -6.952 4.265 1.00 94.56 98 ARG A C 1
ATOM 749 O O . ARG A 1 98 ? -20.687 -7.474 4.510 1.00 94.56 98 ARG A O 1
ATOM 756 N N . GLY A 1 99 ? -18.897 -6.280 5.171 1.00 77.81 99 GLY A N 1
ATOM 757 C CA . GLY A 1 99 ? -19.226 -6.251 6.595 1.00 77.81 99 GLY A CA 1
ATOM 758 C C . GLY A 1 99 ? -18.780 -7.524 7.338 1.00 77.81 99 GLY A C 1
ATOM 759 O O . GLY A 1 99 ? -18.213 -8.444 6.724 1.00 77.81 99 GLY A O 1
ATOM 760 N N . PRO A 1 100 ? -18.964 -7.569 8.672 1.00 75.62 100 PRO A N 1
ATOM 761 C CA . PRO A 1 100 ? -18.705 -8.763 9.477 1.00 75.62 100 PRO A CA 1
ATOM 762 C C . PRO A 1 100 ? -19.545 -9.955 8.995 1.00 75.62 100 PRO A C 1
ATOM 764 O O . PRO A 1 100 ? -20.601 -9.760 8.396 1.00 75.62 100 PRO A O 1
ATOM 767 N N . LEU A 1 101 ? -19.048 -11.172 9.240 1.00 57.47 101 LEU A N 1
ATOM 768 C CA . LEU A 1 101 ? -19.853 -12.391 9.091 1.00 57.47 101 LEU A CA 1
ATOM 769 C C . LEU A 1 101 ? -20.932 -12.452 10.174 1.00 57.47 101 LEU A C 1
ATOM 771 O O . LEU A 1 101 ? -20.623 -12.012 11.306 1.00 57.47 101 LEU A O 1
#

Radius of gyration: 16.4 Å; chains: 1; bounding box: 58×27×36 Å

Secondary structure (DSSP, 8-state):
----------THHHHHHHTT-PPPHHHHHHHHHHHHSTT-----HHHHHHHTT----HIIIIIHHHHHHHHTT---SS--HHHHHHHHHHHHHHHHHH---

Foldseek 3Di:
DDDDDPDPPQPVQVLCVLVVNHDDPVNVCCVPPQCPPPPHPDDDPLVVCLVVLHDDPLCVPLVVSVVSSVVSVPDDDDDRPSVVVSVVSVVSVVDSVVDDD

=== Feature glossary ===
Each block in this record encodes a different view of the same protein. In brief:

Predicted aligned error. PAE(i, j) answers: if I align the predicted and true structures on residue i, how far off (in Å) do I expect residue j to be? A block-diagonal PAE matrix with low values on the blocks and high values off-diagonal is the signature of a multi-domain protein with confidently predicted domains but uncertain inter-domain orientation.

Contact-map, Ramachandran, and PAE plots. Plot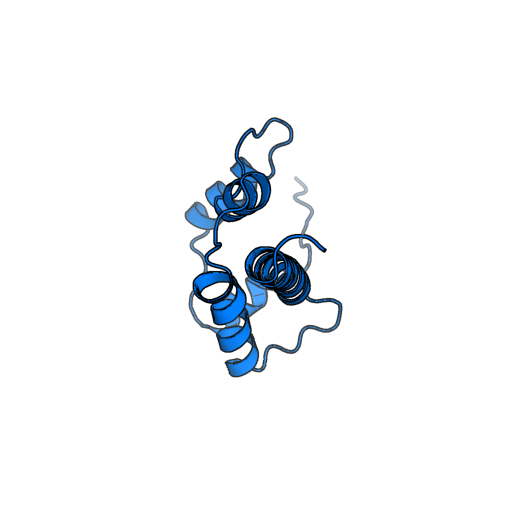 images: a contact map (which residues are close in 3D, as an N×N binary image), a Ramachandran scatter (backbone torsion angles, revealing secondary-structure composition at a glance), and — for AlphaFold structures — a PAE heatmap (pairwise prediction confidence).

Backbone torsions (φ/ψ). φ (phi) and ψ (psi) are the two rotatable backbone dihedrals per residue: φ is the C(i-1)–N–Cα–C torsion, ψ is the N–Cα–C–N(i+1) torsion, both in degrees on (−180°, 180°]. α-helical residues cluster near (−60°, −45°); β-strand residues near (−120°, +130°). A Ramachandran plot is simply a scatter of (φ, ψ) for every residue.

Foldseek 3Di. A 3Di character summarizes, for each residue, the relative orientation of the Cα frame of its nearest spatial neighbor. Because it encodes fold topology rather than chemistry, 3Di alignments detect remote structural similarity that sequence alignment misses.

Radius of gyration, Cα contacts, bounding box. Three whole-structure scalars: the radius of gyration (RMS distance of Cα from centroid, in Å), the count of Cα–Cα contacts (pairs closer than 8 Å and separated by more than four residues in sequence — i.e. tertiary, not local, contacts), and the bounding-box dimensions. Together they distinguish compact globular folds from extended fibres or disordered chains.

Sequence. Sequence gives the chain of amino acids in standard one-letter code (A=alanine, C=cysteine, …, Y=tyrosine), read N→C. It is the only feature that is directly encoded by the gene; all structural features are derived from the folded form of this sequence.

mmCIF coordinates. Atomic coordinates in PDBx/mmCIF format — the same representation the Protein Data Bank distributes. Each line of the _atom_site loop places one backbone atom in Cartesian space (units: ångströms, origin: arbitrary).

Secondary structure (3-state, P-SEA). Three-state secondary structure (P-SEA) collapses the eight DSSP classes into helix (a), strand (b), and coil (c). P-SEA assigns these from Cα geometry alone — distances and angles — without requiring backbone oxygens, so it works on any Cα trace.

InterPro / GO / CATH / organism. Functional annotations link the protein to curated databases. InterPro entries identify conserved domains and families by matching the sequence against member-database signatures (Pfam, PROSITE, CDD, …). Gene Ontology (GO) terms describe molecular function, biological process, and cellular component in a controlled vocabulary. CATH places the structure in a hierarchical fold classification (Class/Architecture/Topology/Homologous-superfamily). The organism is the source species.

B-factor. B-factor (Debye–Waller factor) reflects atomic displacement in the crystal lattice. It is an experimental observable (units Å²), not a prediction; low values mean the atom is pinned down, high values mean it moves or is heterogeneous across the crystal.

Rendered structure images. Structure images are PyMOL renders from six orthogonal camera directions. Cartoon representation draws helices as coils and strands as arrows; sticks shows the backbone as bonds; surface shows the solvent-excluded envelope. Rainbow coloring maps sequence position to hue (blue→red, N→C); chain coloring assigns a distinct color per polypeptide.

Solvent-accessible surface area. Solvent-accessible surface area (SASA) is the area in Å² traced out by the centre of a 1.4 Å probe sphere (a water molecule) rolled over the protein's van der Waals surface (Shrake–Rupley / Lee–Richards construction). Buried residues have near-zero SASA; fully exposed residues can exceed 200 Å². The total SASA scales roughly with the number of surface residues.

Secondary structure (8-state, DSSP). The SS8 string is DSSP's per-residue secondary-structure call. α-helix (H) means an i→i+4 H-bond ladder; β-strand (E) means the residue participates in a β-sheet; 3₁₀ (G) and π (I) are tighter and wider helices; T/S are turns/bends; '-' is loop.

pLDDT. For AlphaFold models, the B-factor field carries pLDDT — the model's own estimate of local accuracy on a 0–100 scale. Regions with pLDDT<50 should be treated as essentially unmodeled; they often correspond to intrinsically disordered segments.

Nearest PDB structures. Nearest PDB neighbors are the top structural matches found by Foldseek when searching this structure against the entire Protein Data Bank. Each hit reports a TM-score (0 to 1; >0.5 almost always implies the same fold) and an E-value. These are *structural* homologs — they may share no detectable sequence similarity.